Protein AF-A0A2R7Y0C0-F1 (afdb_monomer_lite)

Sequence (123 aa):
MIPMTNIGRQNSPITPWLRYLADYFKLIHIPVFFNALKSGFDRSKYRYLKTIAQGAATPLWAATSPDLEGKGGLYCEDLNIARLMTSEEANNFSGGLRPHAVDHNDADRLWQISKNITGLDFE

Secondary structure (DSSP, 8-state):
--TT--TT----SS-HHHHHHHHHTTTTHHHHHHHHHHHTT-GGGSPPPPPHHHHHHHHHHHHH-GGGTT--S--EETTEEPPBPPTTGGGSSS-SB-GGGG-HHHHHHHHHHHHHHH-----

Foldseek 3Di:
DAPPPCVPPPPDPDDPVVVVVCLVVVVLCVVVVVQCVVVVNDQFADDDYDRPCQVVQFVVLCVDPPVCVPPPDFDTDRSGGFAEDDPVSVVTNPDGDYPVNPDPVVVVVVVVVVCVVVVDDDD

Organism: Lactococcus lactis subsp. lactis (NCBI:txid1360)

pLDDT: mean 83.2, std 14.94, range [40.69, 97.19]

Radius of gyration: 17.81 Å; chains: 1; bounding box: 37×34×46 Å

Structure (mmCIF, N/CA/C/O backbone):
data_AF-A0A2R7Y0C0-F1
#
_entry.id   AF-A0A2R7Y0C0-F1
#
loop_
_atom_site.group_PDB
_atom_site.id
_atom_site.type_symbol
_atom_site.label_atom_id
_atom_site.label_alt_id
_atom_site.label_comp_id
_atom_site.label_asym_id
_atom_site.label_entity_id
_atom_site.label_seq_id
_atom_site.pdbx_PDB_ins_code
_atom_site.Car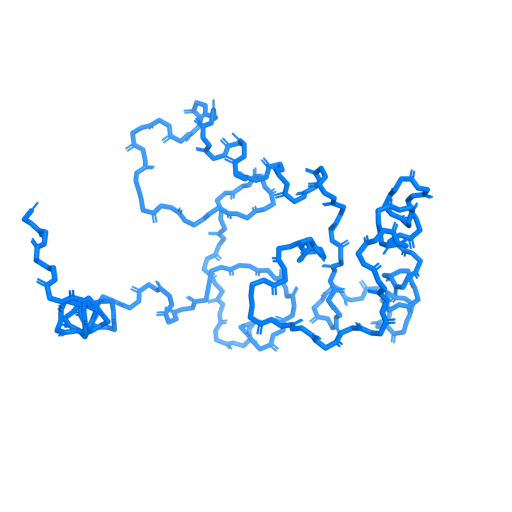tn_x
_atom_site.Cartn_y
_atom_site.Cartn_z
_atom_site.occupancy
_atom_site.B_iso_or_equiv
_atom_site.auth_seq_id
_atom_site.auth_comp_id
_atom_site.auth_asym_id
_atom_site.auth_atom_id
_atom_site.pdbx_PDB_model_num
ATOM 1 N N . MET A 1 1 ? 2.879 4.783 -7.441 1.00 55.41 1 MET A N 1
ATOM 2 C CA . MET A 1 1 ? 2.704 6.106 -6.789 1.00 55.41 1 MET A CA 1
ATOM 3 C C . MET A 1 1 ? 1.994 7.034 -7.757 1.00 55.41 1 MET A C 1
ATOM 5 O O . MET A 1 1 ? 2.449 7.123 -8.890 1.00 55.41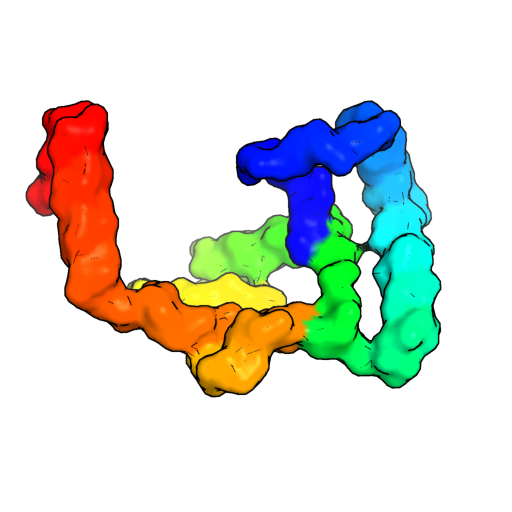 1 MET A O 1
ATOM 9 N N . ILE A 1 2 ? 0.911 7.689 -7.336 1.00 52.81 2 ILE A N 1
ATOM 10 C CA . ILE A 1 2 ? 0.277 8.758 -8.121 1.00 52.81 2 ILE A CA 1
ATOM 11 C C . ILE A 1 2 ? 1.072 10.032 -7.842 1.00 52.81 2 ILE A C 1
ATOM 13 O O . ILE A 1 2 ? 1.197 10.405 -6.675 1.00 52.81 2 ILE A O 1
ATOM 17 N N . PRO A 1 3 ? 1.623 10.718 -8.845 1.00 49.69 3 PRO A N 1
ATOM 18 C CA . PRO A 1 3 ? 2.404 11.929 -8.614 1.00 49.69 3 PRO A CA 1
ATOM 19 C C . PRO A 1 3 ? 1.591 13.135 -8.111 1.00 49.69 3 PRO A C 1
ATOM 21 O O . PRO A 1 3 ? 2.165 14.213 -7.968 1.00 49.69 3 PRO A O 1
ATOM 24 N N . MET A 1 4 ? 0.292 12.971 -7.832 1.00 43.03 4 MET A N 1
ATOM 25 C CA . MET A 1 4 ? -0.638 14.062 -7.530 1.00 43.03 4 MET A CA 1
ATOM 26 C C . MET A 1 4 ? -0.890 14.349 -6.054 1.00 43.03 4 MET A C 1
ATOM 28 O O . MET A 1 4 ? -1.235 15.485 -5.755 1.00 43.03 4 MET A O 1
ATOM 32 N N . THR A 1 5 ? -0.737 13.403 -5.120 1.00 44.53 5 THR A N 1
ATOM 33 C CA . THR A 1 5 ? -1.148 13.723 -3.740 1.00 44.53 5 THR A CA 1
ATOM 34 C C . THR A 1 5 ? -0.156 14.634 -3.038 1.00 44.53 5 THR A C 1
ATOM 36 O O . THR A 1 5 ? -0.596 15.508 -2.313 1.00 44.53 5 THR A O 1
ATOM 39 N N . ASN A 1 6 ? 1.157 14.490 -3.263 1.00 42.12 6 ASN A N 1
ATOM 40 C CA . ASN A 1 6 ? 2.226 15.349 -2.714 1.00 42.12 6 ASN A CA 1
ATOM 41 C C . ASN A 1 6 ? 2.137 15.684 -1.201 1.00 42.12 6 ASN A C 1
ATOM 43 O O . ASN A 1 6 ? 2.929 16.491 -0.713 1.00 42.12 6 ASN A O 1
ATOM 47 N N . ILE A 1 7 ? 1.232 15.046 -0.449 1.00 40.69 7 ILE A N 1
ATOM 48 C CA . ILE A 1 7 ? 1.102 15.136 1.000 1.00 40.69 7 ILE A CA 1
ATOM 49 C C . ILE A 1 7 ? 2.382 14.510 1.563 1.00 40.69 7 ILE A C 1
ATOM 51 O O . ILE A 1 7 ? 2.586 13.299 1.498 1.00 40.69 7 ILE A O 1
ATOM 55 N N . GLY A 1 8 ? 3.303 15.373 2.004 1.00 42.47 8 GLY A N 1
ATOM 56 C CA . GLY A 1 8 ? 4.540 15.003 2.698 1.00 42.47 8 GLY A CA 1
ATOM 57 C C . GLY A 1 8 ? 5.817 14.816 1.861 1.00 42.47 8 GLY A C 1
ATOM 58 O O . GLY A 1 8 ? 6.844 14.480 2.442 1.00 42.47 8 GLY A O 1
ATOM 59 N N . ARG A 1 9 ? 5.835 15.029 0.533 1.00 50.47 9 ARG A N 1
ATOM 60 C CA . ARG A 1 9 ? 7.081 14.922 -0.277 1.00 50.47 9 ARG A CA 1
ATOM 61 C C . ARG A 1 9 ? 7.205 16.013 -1.356 1.00 50.47 9 ARG A C 1
ATOM 63 O O . ARG A 1 9 ? 7.235 15.723 -2.547 1.00 50.47 9 ARG A O 1
ATOM 70 N N . GLN A 1 10 ? 7.334 17.271 -0.929 1.00 43.47 10 GLN A N 1
ATOM 71 C CA . GLN A 1 10 ? 7.402 18.483 -1.771 1.00 43.47 10 GLN A CA 1
ATOM 72 C C . GLN A 1 10 ? 8.723 18.749 -2.541 1.00 43.47 10 GLN A C 1
ATOM 74 O O . GLN A 1 10 ? 8.960 19.871 -2.967 1.00 43.47 10 GLN A O 1
ATOM 79 N N . ASN A 1 11 ? 9.580 17.766 -2.822 1.00 47.22 11 ASN A N 1
ATOM 80 C CA . ASN A 1 11 ? 10.865 18.048 -3.494 1.00 47.22 11 ASN A CA 1
ATOM 81 C C . ASN A 1 11 ? 10.841 17.733 -4.998 1.00 47.22 11 ASN A C 1
ATOM 83 O O . ASN A 1 11 ? 11.623 16.911 -5.473 1.00 47.22 11 ASN A O 1
ATOM 87 N N . SER A 1 12 ? 9.942 18.358 -5.769 1.00 53.47 12 SER A N 1
ATOM 88 C CA . SER A 1 12 ? 10.010 18.300 -7.237 1.00 53.47 12 SER A CA 1
ATOM 89 C C . SER A 1 12 ? 10.082 19.697 -7.851 1.00 53.47 12 SER A C 1
ATOM 91 O O . SER A 1 12 ? 9.204 20.507 -7.572 1.00 53.47 12 SER A O 1
ATOM 93 N N . PRO A 1 13 ? 11.058 19.966 -8.740 1.00 55.19 13 PRO A N 1
ATOM 94 C CA . PRO A 1 13 ? 11.220 21.269 -9.393 1.00 55.19 13 PRO A CA 1
ATOM 95 C C . PRO A 1 13 ? 10.147 21.565 -10.458 1.00 55.19 13 PRO A C 1
ATOM 97 O O . PRO A 1 13 ? 10.220 22.581 -11.140 1.00 55.19 13 PRO A O 1
ATOM 100 N N . ILE A 1 14 ? 9.167 20.674 -10.643 1.00 58.00 14 ILE A N 1
ATOM 101 C CA . ILE A 1 14 ? 8.140 20.782 -11.681 1.00 58.00 14 ILE A CA 1
ATOM 102 C C . ILE A 1 14 ? 6.855 21.305 -11.039 1.00 58.00 14 ILE A C 1
ATOM 104 O O . ILE A 1 14 ? 6.296 20.659 -10.150 1.00 58.00 14 ILE A O 1
ATOM 108 N N . THR A 1 15 ? 6.377 22.456 -11.512 1.00 61.19 15 THR A N 1
ATOM 109 C CA . THR A 1 15 ? 5.128 23.076 -11.058 1.00 61.19 15 THR A CA 1
ATOM 110 C C . THR A 1 15 ? 3.915 22.157 -11.301 1.00 61.19 15 THR A C 1
ATOM 112 O O . THR A 1 15 ? 3.900 21.386 -12.268 1.00 61.19 15 THR A O 1
ATOM 115 N N . PRO A 1 16 ? 2.865 22.222 -10.455 1.00 65.62 16 PRO A N 1
ATOM 116 C CA . PRO A 1 16 ? 1.708 21.318 -10.529 1.00 65.62 16 PRO A CA 1
ATOM 117 C C . PRO A 1 16 ? 1.025 21.236 -11.907 1.00 65.62 16 PRO A C 1
ATOM 119 O O . PRO A 1 16 ? 0.604 20.158 -12.322 1.00 65.62 16 PRO A O 1
ATOM 122 N N . TRP A 1 17 ? 0.964 22.342 -12.656 1.00 69.00 17 TRP A N 1
ATOM 123 C CA . TRP A 1 17 ? 0.298 22.390 -13.964 1.00 69.00 17 TRP A CA 1
ATOM 124 C C . TRP A 1 17 ? 1.089 21.690 -15.084 1.00 69.00 17 TRP A C 1
ATOM 126 O O . TRP A 1 17 ? 0.494 21.010 -15.918 1.00 69.00 17 TRP A O 1
ATOM 136 N N . LEU A 1 18 ? 2.427 21.768 -15.079 1.00 70.12 18 LEU A N 1
ATOM 137 C CA . LEU A 1 18 ? 3.275 21.035 -16.032 1.00 70.12 18 LEU A CA 1
ATOM 138 C C . LEU A 1 18 ? 3.118 19.519 -15.865 1.00 70.12 18 LEU A C 1
ATOM 140 O O . LEU A 1 18 ? 3.165 18.770 -16.838 1.00 70.12 18 LEU A O 1
ATOM 144 N N . ARG A 1 19 ? 2.883 19.059 -14.632 1.00 65.12 19 ARG A N 1
ATOM 145 C CA . ARG A 1 19 ? 2.581 17.652 -14.333 1.00 65.12 19 ARG A CA 1
ATOM 146 C C . ARG A 1 19 ? 1.205 17.225 -14.834 1.00 65.12 19 ARG A C 1
ATOM 148 O O . ARG A 1 19 ? 1.088 16.104 -15.317 1.00 65.12 19 ARG A O 1
ATOM 155 N N . TYR A 1 20 ? 0.204 18.104 -14.776 1.00 69.38 20 TYR A N 1
ATOM 156 C CA . TYR A 1 20 ? -1.111 17.838 -15.365 1.00 69.38 20 TYR A CA 1
ATOM 157 C C . TYR A 1 20 ? -1.020 17.683 -16.886 1.00 69.38 20 TYR A C 1
ATOM 159 O O . TYR A 1 20 ? -1.545 16.724 -17.441 1.00 69.38 20 TYR A O 1
ATOM 167 N N . LEU A 1 21 ? -0.269 18.565 -17.555 1.00 74.25 21 LEU A N 1
ATOM 168 C CA . LEU A 1 21 ? 0.012 18.432 -18.987 1.00 74.25 21 LEU A CA 1
ATOM 169 C C . LEU A 1 21 ? 0.769 17.137 -19.302 1.00 74.25 21 LEU A C 1
ATOM 171 O O . LEU A 1 21 ? 0.422 16.436 -20.248 1.00 74.25 21 LEU A O 1
ATOM 175 N N . ALA A 1 22 ? 1.772 16.783 -18.497 1.00 74.81 22 ALA A N 1
ATOM 176 C CA . ALA A 1 22 ? 2.503 15.534 -18.677 1.00 74.81 22 ALA A CA 1
ATOM 177 C C . ALA A 1 22 ? 1.609 14.290 -18.509 1.00 74.81 22 ALA A C 1
ATOM 179 O O . ALA A 1 22 ? 1.802 13.322 -19.239 1.00 74.81 22 ALA A O 1
ATOM 180 N N . ASP A 1 23 ? 0.633 14.296 -17.595 1.00 71.31 23 ASP A N 1
ATOM 181 C CA . ASP A 1 23 ? -0.350 13.207 -17.472 1.00 71.31 23 ASP A CA 1
ATOM 182 C C . ASP A 1 23 ? -1.339 13.204 -18.649 1.00 71.31 23 ASP A C 1
ATOM 184 O O . ASP A 1 23 ? -1.562 12.156 -19.255 1.00 71.31 23 ASP A O 1
ATOM 188 N N . TYR A 1 24 ? -1.839 14.379 -19.051 1.00 75.38 24 TYR A N 1
ATOM 189 C CA . TYR A 1 24 ? -2.741 14.551 -20.197 1.00 75.38 24 TYR A CA 1
ATOM 190 C C . TYR A 1 24 ? -2.138 13.998 -21.497 1.00 75.38 24 TYR A C 1
ATOM 192 O O . TYR A 1 24 ? -2.786 13.249 -22.226 1.00 75.38 24 TYR A O 1
ATOM 200 N N . PHE A 1 25 ? -0.860 14.290 -21.751 1.00 81.81 25 PHE A N 1
ATOM 201 C CA . PHE A 1 25 ? -0.114 13.757 -22.893 1.00 81.81 25 PHE A CA 1
ATOM 202 C C . PHE A 1 25 ? 0.510 12.371 -22.638 1.00 81.81 25 PHE A C 1
ATOM 204 O O . PHE A 1 25 ? 1.273 11.883 -23.469 1.00 81.81 25 PHE A O 1
ATOM 211 N N . LYS A 1 26 ? 0.215 11.719 -21.502 1.00 73.38 26 LYS A N 1
ATOM 212 C CA . LYS A 1 26 ? 0.760 10.406 -21.092 1.00 73.38 26 LYS A CA 1
ATOM 213 C C . LYS A 1 26 ? 2.296 10.338 -21.015 1.00 73.38 26 LYS A C 1
ATOM 215 O O . LYS A 1 26 ? 2.882 9.255 -20.985 1.00 73.38 26 LYS A O 1
ATOM 220 N N . LEU A 1 27 ? 2.964 11.484 -20.907 1.00 80.31 27 LEU A N 1
ATOM 221 C CA . LEU A 1 27 ? 4.421 11.616 -20.791 1.00 80.31 27 LEU A CA 1
ATOM 222 C C . LEU A 1 27 ? 4.955 11.101 -19.445 1.00 80.31 27 LEU A C 1
ATOM 224 O O . LEU A 1 27 ? 6.151 10.852 -19.306 1.00 80.31 27 LEU A O 1
ATOM 228 N N . ILE A 1 28 ? 4.078 10.875 -18.463 1.00 73.94 28 ILE A N 1
ATOM 229 C CA . ILE A 1 28 ? 4.405 10.283 -17.156 1.00 73.94 28 ILE A CA 1
ATOM 230 C C . ILE A 1 28 ? 5.105 8.917 -17.252 1.00 73.94 28 ILE A C 1
ATOM 232 O O . ILE A 1 28 ? 5.853 8.534 -16.351 1.00 73.94 28 ILE A O 1
ATOM 236 N N . HIS A 1 29 ? 4.893 8.190 -18.353 1.00 80.38 29 HIS A N 1
ATOM 237 C CA . HIS A 1 29 ? 5.522 6.898 -18.600 1.00 80.38 29 HIS A CA 1
ATOM 238 C C . HIS A 1 29 ? 6.924 7.008 -19.209 1.00 80.38 29 HIS A C 1
ATOM 240 O O . HIS A 1 29 ? 7.659 6.026 -19.174 1.00 80.38 29 HIS A O 1
ATOM 246 N N . ILE A 1 30 ? 7.349 8.176 -19.701 1.00 85.06 30 ILE A N 1
ATOM 247 C CA . ILE A 1 30 ? 8.686 8.342 -20.292 1.00 85.06 30 ILE A CA 1
ATOM 248 C C . ILE A 1 30 ? 9.791 8.067 -19.254 1.00 85.06 30 ILE A C 1
ATOM 250 O O . ILE A 1 30 ? 10.645 7.216 -19.511 1.00 85.06 30 ILE A O 1
ATOM 254 N N . PRO A 1 31 ? 9.776 8.666 -18.044 1.00 81.81 31 PRO A N 1
ATOM 255 C CA . PRO A 1 31 ? 10.759 8.327 -17.013 1.00 81.81 31 PRO A CA 1
ATOM 256 C C . PRO A 1 31 ? 10.675 6.860 -16.577 1.00 81.81 31 PRO A C 1
ATOM 258 O O . PRO A 1 31 ? 11.689 6.230 -16.286 1.00 81.81 31 PRO A O 1
ATOM 261 N N . VAL A 1 32 ? 9.462 6.304 -16.546 1.00 83.12 32 VAL A N 1
ATOM 262 C CA . VAL A 1 32 ? 9.217 4.901 -16.196 1.00 83.12 32 VAL A CA 1
ATOM 263 C C . VAL A 1 32 ? 9.855 3.963 -17.218 1.00 83.12 32 VAL A C 1
ATOM 265 O O . VAL A 1 32 ? 10.476 2.985 -16.818 1.00 83.12 32 VAL A O 1
ATOM 268 N N . PHE A 1 33 ? 9.745 4.270 -18.510 1.00 87.12 33 PHE A N 1
ATOM 269 C CA . PHE A 1 33 ? 10.357 3.510 -19.596 1.00 87.12 33 PHE A CA 1
ATOM 270 C C . PHE A 1 33 ? 11.884 3.502 -19.484 1.00 87.12 33 PHE A C 1
ATOM 272 O O . PHE A 1 33 ? 12.497 2.437 -19.498 1.00 87.12 33 PHE A O 1
ATOM 279 N N . PHE A 1 34 ? 12.508 4.664 -19.275 1.00 89.56 34 PHE A N 1
ATOM 280 C CA . PHE A 1 34 ? 13.961 4.730 -19.093 1.00 89.56 34 PHE A CA 1
ATOM 281 C C . PHE A 1 34 ? 14.436 4.021 -17.817 1.00 89.56 34 PHE A C 1
ATOM 283 O O . PHE A 1 34 ? 15.485 3.379 -17.827 1.00 89.56 34 PHE A O 1
ATOM 290 N N . ASN A 1 35 ? 13.669 4.086 -16.726 1.00 86.62 35 ASN A N 1
ATOM 291 C CA . ASN A 1 35 ? 13.976 3.336 -15.505 1.00 86.62 35 ASN A CA 1
ATOM 292 C C . ASN A 1 35 ? 13.790 1.821 -15.691 1.00 86.62 35 ASN A C 1
ATOM 294 O O . ASN A 1 35 ? 14.579 1.039 -15.162 1.00 86.62 35 ASN A O 1
ATOM 298 N N . ALA A 1 36 ? 12.791 1.403 -16.472 1.00 87.81 36 ALA A N 1
ATOM 299 C CA . ALA A 1 36 ? 12.604 0.008 -16.851 1.00 87.81 36 ALA A CA 1
ATOM 300 C C . ALA A 1 36 ? 13.801 -0.490 -17.672 1.00 87.81 36 ALA A C 1
ATOM 302 O O . ALA A 1 36 ? 14.382 -1.513 -17.338 1.00 87.81 36 ALA A O 1
ATOM 303 N N . LEU A 1 37 ? 14.262 0.281 -18.661 1.00 92.25 37 LEU A N 1
ATOM 304 C CA . LEU A 1 37 ? 15.469 -0.056 -19.421 1.00 92.25 37 LEU A CA 1
ATOM 305 C C . LEU A 1 37 ? 16.699 -0.206 -18.515 1.00 92.25 37 LEU A C 1
ATOM 307 O O . LEU A 1 37 ? 17.381 -1.225 -18.571 1.00 92.25 37 LEU A O 1
ATOM 311 N N . LYS A 1 38 ? 16.958 0.769 -17.633 1.00 91.62 38 LYS A N 1
ATOM 312 C CA . LYS A 1 38 ? 18.112 0.739 -16.712 1.00 91.62 38 LYS A CA 1
ATOM 313 C C . LYS A 1 38 ? 18.079 -0.421 -15.715 1.00 91.62 38 LYS A C 1
ATOM 315 O O . LYS A 1 38 ? 19.132 -0.849 -15.259 1.00 91.62 38 LYS A O 1
ATOM 320 N N . SER A 1 39 ? 16.894 -0.909 -15.360 1.00 88.88 39 SER A N 1
ATOM 321 C CA . SER A 1 39 ? 16.722 -2.035 -14.434 1.00 88.88 39 SER A CA 1
ATOM 322 C C . SER A 1 39 ? 16.699 -3.402 -15.122 1.00 88.88 39 SER A C 1
ATOM 324 O O . SER A 1 39 ? 16.597 -4.413 -14.429 1.00 88.88 39 SER A O 1
ATOM 326 N N . GLY A 1 40 ? 16.778 -3.458 -16.458 1.00 92.00 40 GLY A N 1
ATOM 327 C CA . GLY A 1 40 ? 16.579 -4.702 -17.208 1.00 92.00 40 GLY A CA 1
ATOM 328 C C . GLY A 1 40 ? 15.130 -5.196 -17.150 1.00 92.00 40 GLY A C 1
ATOM 329 O O . GLY A 1 40 ? 14.892 -6.396 -17.103 1.00 92.00 40 GLY A O 1
ATOM 330 N N . PHE A 1 41 ? 14.172 -4.267 -17.104 1.00 87.31 41 PHE A N 1
ATOM 331 C CA . PHE A 1 41 ? 12.731 -4.497 -16.944 1.00 87.31 41 PHE A CA 1
ATOM 332 C C . PHE A 1 41 ? 12.327 -5.196 -15.635 1.00 87.31 41 PHE A C 1
ATOM 334 O O . PHE A 1 41 ? 11.193 -5.652 -15.490 1.00 87.31 41 PHE A O 1
ATOM 341 N N . ASP A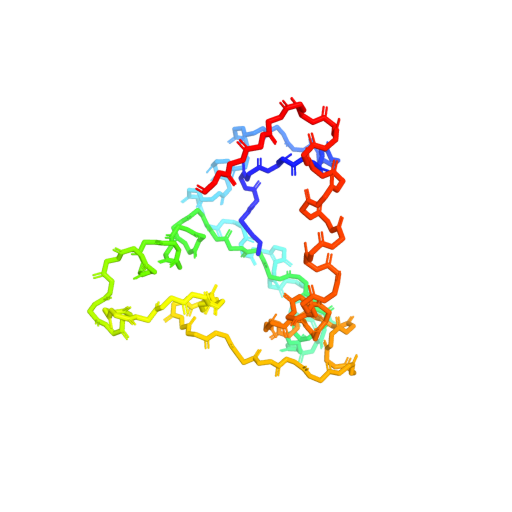 1 42 ? 13.212 -5.204 -14.640 1.00 88.94 42 ASP A N 1
ATOM 342 C CA . ASP A 1 42 ? 12.925 -5.713 -13.304 1.00 88.94 42 ASP A CA 1
ATOM 343 C C . ASP A 1 42 ? 12.130 -4.687 -12.479 1.00 88.94 42 ASP A C 1
ATOM 345 O O . ASP A 1 42 ? 12.661 -3.684 -11.992 1.00 88.94 42 ASP A O 1
ATOM 349 N N . ARG A 1 43 ? 10.836 -4.963 -12.287 1.00 83.94 43 ARG A N 1
ATOM 350 C CA . ARG A 1 43 ? 9.890 -4.114 -11.540 1.00 83.94 43 ARG A CA 1
ATOM 351 C C . ARG A 1 43 ? 10.277 -3.881 -10.085 1.00 83.94 43 ARG A C 1
ATOM 353 O O . ARG A 1 43 ? 9.882 -2.864 -9.522 1.00 83.94 43 ARG A O 1
ATOM 360 N N . SER A 1 44 ? 11.055 -4.778 -9.486 1.00 84.88 44 SER A N 1
ATOM 361 C CA . SER A 1 44 ? 11.474 -4.653 -8.090 1.00 84.88 44 SER A CA 1
ATOM 36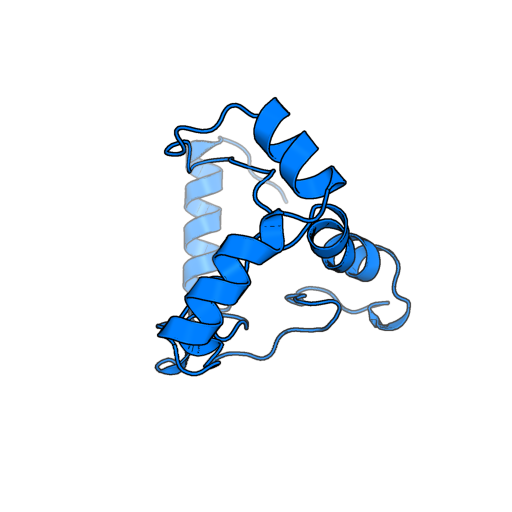2 C C . SER A 1 44 ? 12.508 -3.537 -7.885 1.00 84.88 44 SER A C 1
ATOM 364 O O . SER A 1 44 ? 12.651 -3.023 -6.776 1.00 84.88 44 SER A O 1
ATOM 366 N N . LYS A 1 45 ? 13.187 -3.103 -8.956 1.00 86.81 45 LYS A N 1
ATOM 367 C CA . LYS A 1 45 ? 14.342 -2.193 -8.893 1.00 86.81 45 LYS A CA 1
ATOM 368 C C . LYS A 1 45 ? 14.024 -0.727 -9.156 1.00 86.81 45 LYS A C 1
ATOM 370 O O . LYS A 1 45 ? 14.904 0.120 -9.012 1.00 86.81 45 LYS A O 1
ATOM 375 N N . TYR A 1 46 ? 12.796 -0.388 -9.540 1.00 84.56 46 TYR A N 1
ATOM 376 C CA . TYR A 1 46 ? 12.441 0.999 -9.822 1.00 84.56 46 TYR A CA 1
ATOM 377 C C . TYR A 1 46 ? 11.014 1.347 -9.419 1.00 84.56 46 TYR A C 1
ATOM 379 O O . TYR A 1 46 ? 10.099 0.529 -9.420 1.00 84.56 46 TYR A O 1
ATOM 387 N N . ARG A 1 47 ? 10.803 2.628 -9.117 1.00 80.56 47 ARG A N 1
ATOM 388 C CA . ARG A 1 47 ? 9.483 3.144 -8.769 1.00 80.56 47 ARG A CA 1
ATOM 389 C C . ARG A 1 47 ? 8.625 3.325 -10.019 1.00 80.56 47 ARG A C 1
ATOM 391 O O . ARG A 1 47 ? 8.960 4.116 -10.900 1.00 80.56 47 ARG A O 1
ATOM 398 N N . TYR A 1 48 ? 7.464 2.675 -10.036 1.00 82.38 48 TYR A N 1
ATOM 399 C CA . TYR A 1 48 ? 6.443 2.914 -11.051 1.00 82.38 48 TYR A CA 1
ATOM 400 C C . TYR A 1 48 ? 5.583 4.143 -10.724 1.00 82.38 48 TYR A C 1
ATOM 402 O O . TYR A 1 48 ? 4.960 4.244 -9.653 1.00 82.38 48 TYR A O 1
ATOM 410 N N . LEU A 1 49 ? 5.537 5.078 -11.671 1.00 82.31 49 LEU A N 1
ATOM 411 C CA . LEU A 1 49 ? 4.649 6.234 -11.632 1.00 82.31 49 LEU A CA 1
ATOM 412 C C . LEU A 1 49 ? 3.323 5.857 -12.294 1.00 82.31 49 LEU A C 1
ATOM 414 O O . LEU A 1 49 ? 3.304 5.400 -13.435 1.00 82.31 49 LEU A O 1
ATOM 418 N N . LYS A 1 50 ? 2.236 6.022 -11.540 1.00 82.12 50 LYS A N 1
ATOM 419 C CA . LYS A 1 50 ? 0.862 5.783 -11.989 1.00 82.12 50 LYS A CA 1
ATOM 420 C C . LYS A 1 50 ? 0.287 7.090 -12.529 1.00 82.12 50 LYS A C 1
ATOM 422 O O . LYS A 1 50 ? 0.563 8.140 -11.950 1.00 82.12 50 LYS A O 1
ATOM 427 N N . THR A 1 51 ? -0.528 7.019 -13.576 1.00 83.75 51 THR A N 1
ATOM 428 C CA . THR A 1 51 ? -1.388 8.146 -13.982 1.00 83.75 51 THR A CA 1
ATOM 429 C C . THR A 1 51 ? -2.406 8.469 -12.883 1.00 83.75 51 THR A C 1
ATOM 431 O O . THR A 1 51 ? -2.583 7.684 -11.941 1.00 83.75 51 THR A O 1
ATOM 434 N N . ILE A 1 52 ? -3.121 9.593 -13.005 1.00 83.38 52 ILE A N 1
ATOM 435 C CA . ILE A 1 52 ? -4.232 9.922 -12.092 1.00 83.38 52 ILE A CA 1
ATOM 436 C C . ILE A 1 52 ? -5.276 8.804 -12.094 1.00 83.38 52 ILE A C 1
ATOM 438 O O . ILE A 1 52 ? -5.633 8.290 -11.035 1.00 83.38 52 ILE A O 1
ATOM 442 N N . ALA A 1 53 ? -5.710 8.383 -13.284 1.00 86.75 53 ALA A N 1
ATOM 443 C CA . ALA A 1 53 ? -6.718 7.339 -13.441 1.00 86.75 53 ALA A CA 1
ATOM 444 C C . ALA A 1 53 ? -6.263 5.996 -12.841 1.00 86.75 53 ALA A C 1
ATOM 446 O O . ALA A 1 53 ? -7.000 5.390 -12.069 1.00 86.75 53 ALA A O 1
ATOM 447 N N . GLN A 1 54 ? -5.025 5.561 -13.115 1.00 87.94 54 GLN A N 1
ATOM 448 C CA . GLN A 1 54 ? -4.450 4.342 -12.517 1.00 87.94 54 GLN A CA 1
ATOM 449 C C . GLN A 1 54 ? -4.362 4.434 -10.994 1.00 87.94 54 GLN A C 1
ATOM 451 O O . GLN A 1 54 ? -4.460 3.439 -10.285 1.00 87.94 54 GLN A O 1
ATOM 456 N N . GLY A 1 55 ? -4.146 5.641 -10.492 1.00 88.19 55 GLY A N 1
ATOM 457 C CA . GLY A 1 55 ? -4.132 5.939 -9.083 1.00 88.19 55 GLY A CA 1
ATOM 458 C C . GLY A 1 55 ? -5.484 5.838 -8.388 1.00 88.19 55 GLY A C 1
ATOM 459 O O . GLY A 1 55 ? -5.577 5.263 -7.307 1.00 88.19 55 GLY A O 1
ATOM 460 N N . ALA A 1 56 ? -6.514 6.397 -9.017 1.00 90.69 56 ALA A N 1
ATOM 461 C CA . ALA A 1 56 ? -7.885 6.379 -8.519 1.00 90.69 56 ALA A CA 1
ATOM 462 C C . ALA A 1 56 ? -8.556 5.004 -8.668 1.00 90.69 56 ALA A C 1
ATOM 464 O O . ALA A 1 56 ? -9.516 4.716 -7.960 1.00 90.69 56 ALA A O 1
ATOM 465 N N . ALA A 1 57 ? -8.035 4.149 -9.553 1.00 94.38 57 ALA A N 1
ATOM 466 C CA . ALA A 1 57 ? -8.609 2.845 -9.856 1.00 94.38 57 ALA A CA 1
ATOM 467 C C . ALA A 1 57 ? -8.749 1.952 -8.610 1.00 94.38 57 ALA A C 1
ATOM 469 O O . ALA A 1 57 ? -9.833 1.439 -8.352 1.00 94.38 57 ALA A O 1
ATOM 470 N N . THR A 1 58 ? -7.687 1.791 -7.807 1.00 94.38 58 THR A N 1
ATOM 471 C CA . THR A 1 58 ? -7.727 0.907 -6.625 1.00 94.38 58 THR A CA 1
ATOM 472 C C . THR A 1 58 ? -8.693 1.392 -5.541 1.00 94.38 58 THR A C 1
ATOM 474 O O . THR A 1 58 ? -9.502 0.577 -5.112 1.00 94.38 58 THR A O 1
ATOM 477 N N . PRO A 1 59 ? -8.688 2.674 -5.118 1.00 94.31 59 PRO A N 1
ATOM 478 C CA . PRO A 1 59 ? -9.702 3.179 -4.193 1.00 94.31 59 PRO A CA 1
ATOM 479 C C . PRO A 1 59 ? -11.133 3.032 -4.718 1.00 94.31 59 PRO A C 1
ATOM 481 O O . PRO A 1 59 ? -12.019 2.662 -3.956 1.00 94.31 59 PRO A O 1
ATOM 484 N N . LEU A 1 60 ? -11.358 3.290 -6.014 1.00 95.81 60 LEU A N 1
ATOM 485 C CA . LEU A 1 60 ? -12.685 3.157 -6.612 1.00 95.81 60 LEU A CA 1
ATOM 486 C C . LEU A 1 60 ? -13.167 1.706 -6.563 1.00 95.81 60 LEU A C 1
ATOM 488 O O . LEU A 1 60 ? -14.273 1.455 -6.109 1.00 95.81 60 LEU A O 1
ATOM 492 N N . TRP A 1 61 ? -12.321 0.758 -6.965 1.00 96.06 61 TRP A N 1
ATOM 493 C CA . TRP A 1 61 ? -12.628 -0.668 -6.870 1.00 96.06 61 TRP A CA 1
ATOM 494 C C . TRP A 1 61 ? -12.841 -1.119 -5.426 1.00 96.06 61 TRP A C 1
ATOM 496 O O . TRP A 1 61 ? -13.807 -1.818 -5.151 1.00 96.06 61 TRP A O 1
ATOM 506 N N . ALA A 1 62 ? -12.000 -0.668 -4.492 1.00 95.69 62 ALA A N 1
ATOM 507 C CA . ALA A 1 62 ? -12.153 -0.999 -3.080 1.00 95.69 62 ALA A CA 1
ATOM 508 C C . ALA A 1 62 ? -13.501 -0.524 -2.505 1.00 95.69 62 ALA A C 1
ATOM 510 O O . ALA A 1 62 ? -14.072 -1.185 -1.645 1.00 95.69 62 ALA A O 1
ATOM 511 N N . ALA A 1 63 ? -14.011 0.610 -2.993 1.00 94.19 63 ALA A N 1
ATOM 512 C CA . ALA A 1 63 ? -15.271 1.192 -2.546 1.00 94.19 63 ALA A CA 1
ATOM 513 C C . ALA A 1 63 ? -16.519 0.586 -3.211 1.00 94.19 63 ALA A C 1
ATOM 515 O O . ALA A 1 63 ? -17.604 0.698 -2.646 1.00 94.19 63 ALA A O 1
ATOM 516 N N . THR A 1 64 ? -16.402 0.005 -4.410 1.00 95.88 64 THR A N 1
ATOM 517 C CA . THR A 1 64 ? -17.571 -0.401 -5.217 1.00 95.88 64 THR A CA 1
ATOM 518 C C . THR A 1 64 ? -17.604 -1.872 -5.613 1.00 95.88 64 THR A C 1
ATOM 520 O O . THR A 1 64 ? -18.618 -2.318 -6.147 1.00 95.88 64 THR A O 1
ATOM 523 N N . SER A 1 65 ? -16.527 -2.630 -5.399 1.00 95.81 65 SER A N 1
ATOM 524 C CA . SER A 1 65 ? -16.452 -4.024 -5.833 1.00 95.81 65 SER A CA 1
ATOM 525 C C . SER A 1 65 ? -17.299 -4.943 -4.945 1.00 95.81 65 SER A C 1
ATOM 527 O O . SER A 1 65 ? -17.036 -5.016 -3.740 1.00 95.81 65 SER A O 1
ATOM 529 N N . PRO A 1 66 ? -18.225 -5.733 -5.525 1.00 95.62 66 PRO A N 1
ATOM 530 C CA . PRO A 1 66 ? -18.948 -6.775 -4.795 1.00 95.62 66 PRO A CA 1
ATOM 531 C C . PRO A 1 66 ? -18.020 -7.829 -4.175 1.00 95.62 66 PRO A C 1
ATOM 533 O O . PRO A 1 66 ? -18.351 -8.440 -3.163 1.00 95.62 66 PRO A O 1
ATOM 536 N N . ASP A 1 67 ? -16.815 -8.014 -4.728 1.00 93.56 67 ASP A N 1
ATOM 537 C CA . ASP A 1 67 ? -15.835 -8.987 -4.224 1.00 93.56 67 ASP A CA 1
ATOM 538 C C . ASP A 1 67 ? -15.362 -8.688 -2.791 1.00 93.56 67 ASP A C 1
ATOM 540 O O . ASP A 1 67 ? -14.763 -9.555 -2.140 1.00 93.56 67 ASP A O 1
ATOM 544 N N . LEU A 1 68 ? -15.601 -7.467 -2.304 1.00 95.25 68 LEU A N 1
ATOM 545 C CA . LEU A 1 68 ? -15.204 -6.989 -0.981 1.00 95.25 68 LEU A CA 1
ATOM 546 C C . LEU A 1 68 ? -16.380 -6.879 -0.002 1.00 95.25 68 LEU A C 1
ATOM 548 O O . LEU A 1 68 ? -16.171 -6.519 1.157 1.00 95.25 68 LEU A O 1
ATOM 552 N N . GLU A 1 69 ? -17.600 -7.225 -0.421 1.00 95.06 69 GLU A N 1
ATOM 553 C CA . GLU A 1 69 ? -18.762 -7.219 0.467 1.00 95.06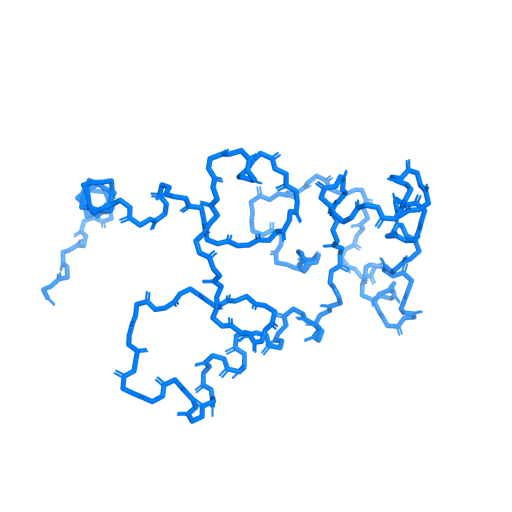 69 GLU A CA 1
ATOM 554 C C . GLU A 1 69 ? -18.529 -8.118 1.689 1.00 95.06 69 GLU A C 1
ATOM 556 O O . GLU A 1 69 ? -18.104 -9.271 1.587 1.00 95.06 69 GLU A O 1
ATOM 561 N N . GLY A 1 70 ? -18.767 -7.555 2.877 1.00 94.88 70 GLY A N 1
ATOM 562 C CA . GLY A 1 70 ? -18.558 -8.240 4.154 1.00 94.88 70 GLY A CA 1
ATOM 563 C C . GLY A 1 70 ? -17.091 -8.461 4.552 1.00 94.88 70 GLY A C 1
ATOM 564 O O . GLY A 1 70 ? -16.846 -9.099 5.574 1.00 94.88 70 GLY A O 1
ATOM 565 N N . LYS A 1 71 ? -16.109 -7.942 3.797 1.00 93.50 71 LYS A N 1
ATOM 566 C CA . LYS A 1 71 ? -14.675 -8.117 4.084 1.00 93.50 71 LYS A CA 1
ATOM 567 C C . LYS A 1 71 ? -14.034 -6.809 4.559 1.00 93.50 71 LYS A C 1
ATOM 569 O O . LYS A 1 71 ? -13.697 -5.939 3.762 1.00 93.50 71 LYS A O 1
ATOM 574 N N . GLY A 1 72 ? -13.835 -6.683 5.870 1.00 89.25 72 GLY A N 1
ATOM 575 C CA . GLY A 1 72 ? -13.093 -5.575 6.483 1.00 89.25 72 GLY A CA 1
ATOM 576 C C . GLY A 1 72 ? -11.589 -5.850 6.614 1.00 89.25 72 GLY A C 1
ATOM 577 O O . GLY A 1 72 ? -11.147 -6.991 6.516 1.00 89.25 72 GLY A O 1
ATOM 578 N N . GLY A 1 73 ? -10.797 -4.800 6.857 1.00 89.88 73 GLY A N 1
ATOM 579 C CA . GLY A 1 73 ? -9.371 -4.922 7.212 1.00 89.88 73 GLY A CA 1
ATOM 580 C C . GLY A 1 73 ? -8.428 -5.347 6.078 1.00 89.88 73 GLY A C 1
ATOM 581 O O . GLY A 1 73 ? -7.275 -5.682 6.334 1.00 89.88 73 GLY A O 1
ATOM 582 N N . LEU A 1 74 ? -8.892 -5.345 4.826 1.00 93.12 74 LEU A N 1
ATOM 583 C CA . LEU A 1 74 ? -8.085 -5.744 3.675 1.00 93.12 74 LEU A CA 1
ATOM 584 C C . LEU A 1 74 ? -7.218 -4.595 3.155 1.00 93.12 74 LEU A C 1
ATOM 586 O O . LEU A 1 74 ? -7.687 -3.475 2.956 1.00 93.12 74 LEU A O 1
ATOM 590 N N . TYR A 1 75 ? -5.960 -4.900 2.841 1.00 93.75 75 TYR A N 1
ATOM 591 C CA . TYR A 1 75 ? -5.099 -3.989 2.096 1.00 93.75 75 TYR A CA 1
ATOM 592 C C . TYR A 1 75 ? -5.279 -4.218 0.594 1.00 93.75 75 TYR A C 1
ATOM 594 O O . TYR A 1 75 ? -5.017 -5.312 0.093 1.00 93.75 75 TYR A O 1
ATOM 602 N N . CYS A 1 76 ? -5.700 -3.183 -0.131 1.00 94.31 76 CYS A N 1
ATOM 603 C CA . CYS A 1 76 ? -5.928 -3.257 -1.572 1.00 94.31 76 CYS A CA 1
ATOM 604 C C . CYS A 1 76 ? -4.810 -2.549 -2.348 1.00 94.31 76 CYS A C 1
ATOM 606 O O . CYS A 1 76 ? -4.467 -1.402 -2.061 1.00 94.31 76 CYS A O 1
ATOM 608 N N . GLU A 1 77 ? -4.281 -3.205 -3.378 1.00 91.44 77 GLU A N 1
ATOM 609 C CA . GLU A 1 77 ? -3.310 -2.645 -4.317 1.00 91.44 77 GLU A CA 1
ATOM 610 C C . GLU A 1 77 ? -3.598 -3.151 -5.733 1.00 91.44 77 GLU A C 1
ATOM 612 O O . GLU A 1 77 ? -3.921 -4.316 -5.928 1.00 91.44 77 GLU A O 1
ATOM 617 N N . ASP A 1 78 ? -3.474 -2.269 -6.730 1.00 90.19 78 ASP A N 1
ATOM 618 C CA . ASP A 1 78 ? -3.571 -2.616 -8.155 1.00 90.19 78 ASP A CA 1
ATOM 619 C C . ASP A 1 78 ? -4.855 -3.378 -8.522 1.00 90.19 78 ASP A C 1
ATOM 621 O O . ASP A 1 78 ? -4.825 -4.344 -9.278 1.00 90.19 78 ASP A O 1
ATOM 625 N N . LEU A 1 79 ? -5.995 -2.883 -8.013 1.00 93.12 79 LEU A N 1
ATOM 626 C CA . LEU A 1 79 ? -7.332 -3.468 -8.225 1.00 93.12 79 LEU A CA 1
ATOM 627 C C . LEU A 1 79 ? -7.463 -4.893 -7.665 1.00 93.12 79 LEU A C 1
ATOM 629 O O . LEU A 1 79 ? -8.232 -5.697 -8.184 1.00 93.12 79 LEU A O 1
ATOM 633 N N . ASN A 1 80 ? -6.690 -5.217 -6.629 1.00 94.12 80 ASN A N 1
ATOM 634 C CA . ASN A 1 80 ? -6.711 -6.527 -5.999 1.00 94.12 80 ASN A CA 1
ATOM 635 C C . ASN A 1 80 ? -6.438 -6.430 -4.490 1.00 94.12 80 ASN A C 1
ATOM 637 O O . ASN A 1 80 ? -5.978 -5.402 -3.987 1.00 94.12 80 ASN A O 1
ATOM 641 N N . ILE A 1 81 ? -6.690 -7.519 -3.766 1.00 94.44 81 ILE A N 1
ATOM 642 C CA . ILE A 1 81 ? -6.231 -7.696 -2.386 1.00 94.44 81 ILE A CA 1
ATOM 643 C C . ILE A 1 81 ? -4.732 -8.003 -2.438 1.00 94.44 81 ILE A C 1
ATOM 645 O O . ILE A 1 81 ? -4.300 -8.957 -3.090 1.00 94.44 81 ILE A O 1
ATOM 649 N N . ALA A 1 82 ? -3.922 -7.184 -1.774 1.00 93.56 82 ALA A N 1
ATOM 650 C CA . ALA A 1 82 ? -2.476 -7.340 -1.805 1.00 93.56 82 ALA A CA 1
ATOM 651 C C . ALA A 1 82 ? -2.028 -8.546 -0.974 1.00 93.56 82 ALA A C 1
ATOM 653 O O . ALA A 1 82 ? -2.537 -8.800 0.119 1.00 93.56 82 ALA A O 1
ATOM 654 N N . ARG A 1 83 ? -1.005 -9.253 -1.458 1.00 93.31 83 ARG A N 1
ATOM 655 C CA . ARG A 1 83 ? -0.345 -10.301 -0.674 1.00 93.31 83 ARG A CA 1
ATOM 656 C C . ARG A 1 83 ? 0.545 -9.697 0.410 1.00 93.31 83 ARG A C 1
ATOM 658 O O . ARG A 1 83 ? 1.152 -8.643 0.204 1.00 93.31 83 ARG A O 1
ATOM 665 N N . LEU A 1 84 ? 0.688 -10.417 1.518 1.00 93.38 84 LEU A N 1
ATOM 666 C CA . LEU A 1 84 ? 1.736 -10.145 2.496 1.00 93.38 84 LEU A CA 1
ATOM 667 C C . LEU A 1 84 ? 3.103 -10.417 1.855 1.00 93.38 84 LEU A C 1
ATOM 669 O O . LEU A 1 84 ? 3.324 -11.468 1.247 1.00 93.38 84 LEU A O 1
ATOM 673 N N . MET A 1 85 ? 3.998 -9.444 1.956 1.00 92.50 85 MET A N 1
ATOM 674 C CA . MET A 1 85 ? 5.365 -9.541 1.456 1.00 92.50 85 MET A CA 1
ATOM 675 C C . MET A 1 85 ? 6.233 -10.328 2.431 1.00 92.50 85 MET A C 1
ATOM 677 O O . MET A 1 85 ? 6.009 -10.296 3.641 1.00 92.50 85 MET A O 1
ATOM 681 N N . THR A 1 86 ? 7.287 -10.962 1.925 1.00 89.88 86 THR A N 1
ATOM 682 C CA . THR A 1 86 ? 8.379 -11.414 2.793 1.00 89.88 86 THR A CA 1
ATOM 683 C C . THR A 1 86 ? 9.227 -10.223 3.254 1.00 89.88 86 THR A C 1
ATOM 685 O O . THR A 1 86 ? 9.214 -9.143 2.652 1.00 89.88 86 THR A O 1
ATOM 688 N N . SER A 1 87 ? 10.008 -10.411 4.319 1.00 84.81 87 SER A N 1
ATOM 689 C CA . SER A 1 87 ? 10.944 -9.387 4.805 1.00 84.81 87 SER A CA 1
ATOM 690 C C . SER A 1 87 ? 11.988 -8.986 3.756 1.00 84.81 87 SER A C 1
ATOM 692 O O . SER A 1 87 ? 12.422 -7.837 3.733 1.00 84.81 87 SER A O 1
ATOM 694 N N . GLU A 1 88 ? 12.372 -9.908 2.871 1.00 84.25 88 GLU A N 1
ATOM 695 C CA . GLU A 1 88 ? 13.299 -9.635 1.769 1.00 84.25 88 GLU A CA 1
ATOM 696 C C . GLU A 1 88 ? 12.648 -8.746 0.703 1.00 84.25 88 GLU A C 1
ATOM 698 O O . GLU A 1 88 ? 13.207 -7.723 0.303 1.00 84.25 88 GLU A O 1
ATOM 703 N N . GLU A 1 89 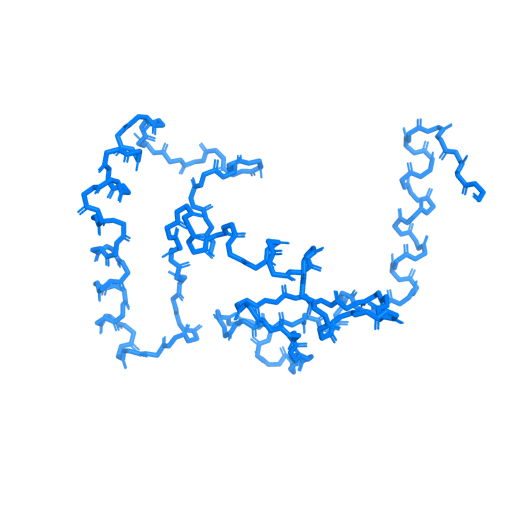? 11.418 -9.076 0.301 1.00 84.31 89 GLU A N 1
ATOM 704 C CA . GLU A 1 89 ? 10.676 -8.323 -0.711 1.00 84.31 89 GLU A CA 1
ATOM 705 C C . GLU A 1 89 ? 10.344 -6.903 -0.249 1.00 84.31 89 GLU A C 1
ATOM 707 O O . GLU A 1 89 ? 10.283 -5.985 -1.072 1.00 84.31 89 GLU A O 1
ATOM 712 N N . ALA A 1 90 ? 10.149 -6.703 1.059 1.00 80.44 90 ALA A N 1
ATOM 713 C CA . ALA A 1 90 ? 9.832 -5.401 1.632 1.00 80.44 90 ALA A CA 1
ATOM 714 C C . ALA A 1 90 ? 10.896 -4.335 1.300 1.00 80.44 90 ALA A C 1
ATOM 716 O O . ALA A 1 90 ? 10.582 -3.145 1.267 1.00 80.44 90 ALA A O 1
ATOM 717 N N . ASN A 1 91 ? 12.137 -4.706 0.994 1.00 80.62 91 ASN A N 1
ATOM 718 C CA . ASN A 1 91 ? 13.179 -3.729 0.665 1.00 80.62 91 ASN A CA 1
ATOM 719 C C . ASN A 1 91 ? 13.121 -3.214 -0.785 1.00 80.62 91 ASN A C 1
ATOM 721 O O . ASN A 1 91 ? 13.817 -2.254 -1.119 1.00 80.62 91 ASN A O 1
ATOM 725 N N . ASN A 1 92 ? 12.244 -3.778 -1.620 1.00 83.31 92 ASN A N 1
ATOM 726 C CA . ASN A 1 92 ? 12.174 -3.498 -3.053 1.00 83.31 92 ASN A CA 1
ATOM 727 C C . ASN A 1 92 ? 10.848 -2.809 -3.454 1.00 83.31 92 ASN A C 1
ATOM 729 O O . ASN A 1 92 ? 9.981 -2.515 -2.626 1.00 83.31 92 ASN A O 1
ATOM 733 N N . PHE A 1 93 ? 10.681 -2.522 -4.750 1.00 82.50 93 PHE A N 1
ATOM 734 C CA . PHE A 1 93 ? 9.488 -1.880 -5.331 1.00 82.50 93 PHE A CA 1
ATOM 735 C C . PHE A 1 93 ? 8.420 -2.870 -5.834 1.00 82.50 93 PHE A C 1
ATOM 737 O O . PHE A 1 93 ? 7.597 -2.515 -6.675 1.00 82.50 93 PHE A O 1
ATOM 744 N N . SER A 1 94 ? 8.420 -4.098 -5.317 1.00 79.19 94 SER A N 1
ATOM 745 C CA . SER A 1 94 ? 7.616 -5.232 -5.800 1.00 79.19 94 SER A CA 1
ATOM 746 C C . SER A 1 94 ? 6.098 -5.079 -5.627 1.00 79.19 94 SER A C 1
ATOM 748 O O . SER A 1 94 ? 5.356 -5.849 -6.229 1.00 79.19 94 SER A O 1
ATOM 750 N N . GLY A 1 95 ? 5.643 -4.112 -4.821 1.00 83.25 95 GLY A N 1
ATOM 751 C CA . GLY A 1 95 ? 4.251 -4.035 -4.359 1.00 83.25 95 GLY A CA 1
ATOM 752 C C . GLY A 1 95 ? 3.942 -5.099 -3.298 1.00 83.25 95 GLY A C 1
ATOM 753 O O . GLY A 1 95 ? 4.654 -6.097 -3.179 1.00 83.25 95 GLY A O 1
ATOM 754 N N . GLY A 1 96 ? 2.897 -4.870 -2.510 1.00 89.50 96 GLY A N 1
ATOM 755 C CA . GLY A 1 96 ? 2.423 -5.764 -1.460 1.00 89.50 96 GLY A CA 1
ATOM 756 C C . GLY A 1 96 ? 2.312 -5.117 -0.077 1.00 89.50 96 GLY A C 1
ATOM 757 O O . GLY A 1 96 ? 2.803 -4.015 0.191 1.00 89.50 96 GLY A O 1
ATOM 758 N N . LEU A 1 97 ? 1.660 -5.850 0.824 1.00 91.88 97 LEU A N 1
ATOM 759 C CA . LEU A 1 97 ? 1.495 -5.478 2.222 1.00 91.88 97 LEU A CA 1
ATOM 760 C C . LEU A 1 97 ? 2.773 -5.803 2.998 1.00 91.88 97 LEU A C 1
ATOM 762 O O . LEU A 1 97 ? 3.233 -6.943 3.015 1.00 91.88 97 LEU A O 1
ATOM 766 N N . ARG A 1 98 ? 3.364 -4.803 3.648 1.00 91.75 98 ARG A N 1
ATOM 767 C CA . ARG A 1 98 ? 4.590 -4.987 4.435 1.00 91.75 98 ARG A CA 1
ATOM 768 C C . ARG A 1 98 ? 4.274 -5.705 5.755 1.00 91.75 98 ARG A C 1
ATOM 770 O O . ARG A 1 98 ? 3.285 -5.335 6.379 1.00 91.75 98 ARG A O 1
ATOM 777 N N . PRO A 1 99 ? 5.122 -6.635 6.241 1.00 92.12 99 PRO A N 1
ATOM 778 C CA . PRO A 1 99 ? 4.858 -7.377 7.480 1.00 92.12 99 PRO A CA 1
ATOM 779 C C . PRO A 1 99 ? 4.564 -6.511 8.706 1.00 92.12 99 PRO A C 1
ATOM 781 O O . PRO A 1 99 ? 3.655 -6.813 9.463 1.00 92.12 99 PRO A O 1
ATOM 784 N N . HIS A 1 100 ? 5.275 -5.395 8.878 1.00 89.94 100 HIS A N 1
ATOM 785 C CA . HIS A 1 100 ? 5.040 -4.495 10.014 1.00 89.94 100 HIS A CA 1
ATOM 786 C C . HIS A 1 100 ? 3.671 -3.801 9.972 1.00 89.94 100 HIS A C 1
ATOM 788 O O . HIS A 1 100 ? 3.205 -3.305 10.985 1.00 89.94 100 HIS A O 1
ATOM 794 N N . ALA A 1 101 ? 3.023 -3.725 8.805 1.00 91.25 101 ALA A N 1
ATOM 795 C CA . ALA A 1 101 ? 1.737 -3.049 8.671 1.00 91.25 101 ALA A CA 1
ATOM 796 C C . ALA A 1 101 ? 0.569 -3.867 9.251 1.00 91.25 101 ALA A C 1
ATOM 798 O O . ALA A 1 101 ? -0.531 -3.334 9.359 1.00 91.25 101 ALA A O 1
ATOM 799 N N . VAL A 1 102 ? 0.796 -5.139 9.604 1.00 92.38 102 VAL A N 1
ATOM 800 C CA . VAL A 1 102 ? -0.193 -6.014 10.259 1.00 92.38 102 VAL A CA 1
ATOM 801 C C . VAL A 1 102 ? 0.154 -6.319 11.720 1.00 92.38 102 VAL A C 1
ATOM 803 O O . VAL A 1 102 ? -0.491 -7.166 12.331 1.00 92.38 102 VAL A O 1
ATOM 806 N N . ASP A 1 103 ? 1.166 -5.661 12.294 1.00 94.25 103 ASP A N 1
ATOM 807 C CA . ASP A 1 103 ? 1.505 -5.832 13.708 1.00 94.25 103 ASP A CA 1
ATOM 808 C C . ASP A 1 103 ? 0.469 -5.117 14.591 1.00 94.25 103 ASP A C 1
ATOM 810 O O . ASP A 1 103 ? 0.353 -3.889 14.585 1.00 94.25 103 ASP A O 1
ATOM 814 N N . HIS A 1 104 ? -0.301 -5.899 15.351 1.00 94.31 104 HIS A N 1
ATOM 815 C CA . HIS A 1 104 ? -1.341 -5.373 16.233 1.00 94.31 104 HIS A CA 1
ATOM 816 C C . HIS A 1 104 ? -0.777 -4.554 17.402 1.00 94.31 104 HIS A C 1
ATOM 818 O O . HIS A 1 104 ? -1.387 -3.561 17.784 1.00 94.31 104 HIS A O 1
ATOM 824 N N . ASN A 1 105 ? 0.395 -4.910 17.939 1.00 96.12 105 ASN A N 1
ATOM 825 C CA . ASN A 1 105 ? 0.992 -4.163 19.048 1.00 96.12 105 ASN A CA 1
ATOM 826 C C . ASN A 1 105 ? 1.431 -2.771 18.587 1.00 96.12 105 ASN A C 1
ATOM 828 O O . ASN A 1 105 ? 1.236 -1.784 19.301 1.00 96.12 105 ASN A O 1
ATOM 832 N N . ASP A 1 106 ? 2.007 -2.683 17.385 1.00 95.75 106 ASP A N 1
ATOM 833 C CA . ASP A 1 106 ? 2.373 -1.399 16.786 1.00 95.75 106 ASP A CA 1
ATOM 834 C C . ASP A 1 106 ? 1.130 -0.569 16.444 1.00 95.75 106 ASP A C 1
ATOM 836 O O . ASP A 1 106 ? 1.129 0.644 16.673 1.00 95.75 106 ASP A O 1
ATOM 840 N N . ALA A 1 107 ? 0.059 -1.205 15.954 1.00 94.75 107 ALA A N 1
ATOM 841 C CA . ALA A 1 107 ? -1.215 -0.540 15.691 1.00 94.75 107 ALA A CA 1
ATOM 842 C C . ALA A 1 107 ? -1.838 0.039 16.974 1.00 94.75 107 ALA A C 1
ATOM 844 O O . ALA A 1 107 ? -2.184 1.222 17.003 1.00 94.75 107 ALA A O 1
ATOM 845 N N . ASP A 1 108 ? -1.898 -0.747 18.053 1.00 95.19 108 ASP A N 1
ATOM 846 C CA . ASP A 1 108 ? -2.417 -0.313 19.354 1.00 95.19 108 ASP A CA 1
ATOM 847 C C . ASP A 1 108 ? -1.579 0.826 19.934 1.00 95.19 108 ASP A C 1
ATOM 849 O O . ASP A 1 108 ? -2.107 1.846 20.389 1.00 95.19 108 ASP A O 1
ATOM 853 N N . ARG A 1 109 ? -0.250 0.697 19.870 1.00 96.44 109 ARG A N 1
ATOM 854 C CA . ARG A 1 109 ? 0.670 1.747 20.311 1.00 96.44 109 ARG A CA 1
ATOM 855 C C . ARG A 1 109 ? 0.459 3.037 19.523 1.00 96.44 109 ARG A C 1
ATOM 857 O O . ARG A 1 109 ? 0.424 4.113 20.125 1.00 96.44 109 ARG A O 1
ATOM 864 N N . LEU A 1 110 ? 0.342 2.945 18.197 1.00 95.38 110 LEU A N 1
ATOM 865 C CA . LEU A 1 110 ? 0.100 4.100 17.338 1.00 95.38 110 LEU A CA 1
ATOM 866 C C . LEU A 1 110 ? -1.237 4.758 17.681 1.00 95.38 110 LEU A C 1
ATOM 868 O O . LEU A 1 110 ? -1.280 5.979 17.820 1.00 95.38 110 LEU A O 1
ATOM 872 N N . TRP A 1 111 ? -2.288 3.964 17.898 1.00 95.25 111 TRP A N 1
ATOM 873 C CA . TRP A 1 111 ? -3.597 4.462 18.308 1.00 95.25 111 TRP A CA 1
ATOM 874 C C . TRP A 1 111 ? -3.518 5.258 19.613 1.00 95.25 111 TRP A C 1
ATOM 876 O O . TRP A 1 111 ? -3.945 6.410 19.645 1.00 95.25 111 TRP A O 1
ATOM 886 N N . GLN A 1 112 ? -2.884 4.719 20.664 1.00 95.88 112 GLN A N 1
ATOM 887 C CA . GLN A 1 112 ? -2.735 5.436 21.941 1.00 95.88 112 GLN A CA 1
ATOM 888 C C . GLN A 1 112 ? -1.974 6.760 21.789 1.00 95.88 112 GLN A C 1
ATOM 890 O O . GLN A 1 112 ? -2.356 7.774 22.374 1.00 95.88 112 GLN A O 1
ATOM 895 N N . ILE A 1 113 ? -0.914 6.778 20.976 1.00 96.62 113 ILE A N 1
ATOM 896 C CA . ILE A 1 113 ? -0.175 8.010 20.676 1.00 96.62 113 ILE A CA 1
ATOM 897 C C . ILE A 1 113 ? -1.081 9.016 19.954 1.00 96.62 113 ILE A C 1
ATOM 899 O O . ILE A 1 113 ? -1.111 10.187 20.332 1.00 96.62 113 ILE A O 1
ATOM 903 N N . SER A 1 114 ? -1.841 8.575 18.949 1.00 95.94 114 SER A N 1
ATOM 904 C CA . SER A 1 114 ? -2.783 9.424 18.216 1.00 95.94 114 SER A CA 1
ATOM 905 C C . SER A 1 114 ? -3.850 10.023 19.131 1.00 95.94 114 SER A C 1
ATOM 907 O O . SER A 1 114 ? -4.105 11.226 19.032 1.00 95.94 114 SER A O 1
ATOM 909 N N . LYS A 1 115 ? -4.404 9.243 20.066 1.00 96.06 115 LYS A N 1
ATOM 910 C CA . LYS A 1 115 ? -5.351 9.743 21.074 1.00 96.06 115 LYS A CA 1
ATOM 911 C C . LYS A 1 115 ? -4.738 10.828 21.949 1.00 96.06 115 LYS A C 1
ATOM 913 O O . LYS A 1 115 ? -5.293 11.915 22.066 1.00 96.06 115 LYS A O 1
ATOM 918 N N . ASN A 1 116 ? -3.544 10.576 22.483 1.00 95.69 116 ASN A N 1
ATOM 919 C CA . ASN A 1 116 ? -2.849 11.530 23.348 1.00 95.69 116 ASN A CA 1
ATOM 920 C C . ASN A 1 116 ? -2.517 12.848 22.633 1.00 95.69 116 ASN A C 1
ATOM 922 O O . ASN A 1 116 ? -2.605 13.913 23.236 1.00 95.69 116 ASN A O 1
ATOM 926 N N . ILE A 1 117 ? -2.128 12.786 21.355 1.00 97.19 117 ILE A N 1
ATOM 927 C CA . ILE A 1 117 ? -1.751 13.977 20.580 1.00 97.19 117 ILE A CA 1
ATOM 928 C C . ILE A 1 117 ? -2.981 14.778 20.145 1.00 97.19 117 ILE A C 1
ATOM 930 O O . ILE A 1 117 ? -2.940 16.006 20.134 1.00 97.19 117 ILE A O 1
ATOM 934 N N . THR A 1 118 ? -4.057 14.098 19.750 1.00 96.19 118 THR A N 1
ATOM 935 C CA . THR A 1 118 ? -5.265 14.765 19.238 1.00 96.19 118 THR A CA 1
ATOM 936 C C . THR A 1 118 ? -6.239 15.169 20.341 1.00 96.19 118 THR A C 1
ATOM 938 O O . THR A 1 118 ? -7.073 16.041 20.112 1.00 96.19 118 THR A O 1
ATOM 941 N N . GLY A 1 119 ? -6.143 14.556 21.525 1.00 95.19 119 GLY A N 1
ATOM 942 C CA . GLY A 1 119 ? -7.120 14.704 22.603 1.00 95.19 119 GLY A CA 1
ATOM 943 C C . GLY A 1 119 ? -8.478 14.067 22.288 1.00 95.19 119 GLY A C 1
ATOM 944 O O . GLY A 1 119 ? -9.444 14.332 22.999 1.00 95.19 119 GLY A O 1
ATOM 945 N N . LEU A 1 120 ? -8.569 13.267 21.220 1.00 93.69 120 LEU A N 1
ATOM 946 C CA . LEU A 1 120 ? -9.784 12.577 20.798 1.00 93.69 120 LEU A CA 1
ATOM 947 C C . LEU A 1 120 ? -9.695 11.106 21.205 1.00 93.69 120 LEU A C 1
ATOM 949 O O . LEU A 1 120 ? -8.722 10.426 20.874 1.00 93.69 120 LEU A O 1
ATOM 953 N N . ASP A 1 121 ? -10.721 10.621 21.899 1.00 89.69 121 ASP A N 1
ATOM 954 C CA . ASP A 1 121 ? -10.935 9.197 22.150 1.00 89.69 121 ASP A CA 1
ATOM 955 C C . ASP A 1 121 ? -12.222 8.791 21.433 1.00 89.69 121 ASP A C 1
ATOM 957 O O . ASP A 1 121 ? -13.267 9.414 21.631 1.00 89.69 121 ASP A O 1
ATOM 961 N N . PHE A 1 122 ? -12.114 7.817 20.534 1.00 78.69 122 PHE A N 1
ATOM 962 C CA . PHE A 1 122 ? -13.246 7.280 19.791 1.00 78.69 122 PHE A CA 1
ATOM 963 C C . PHE A 1 122 ? -13.559 5.905 20.384 1.00 78.69 122 PHE A C 1
ATOM 965 O O . PHE A 1 122 ? -12.679 5.042 20.392 1.00 78.69 122 PHE A O 1
ATOM 972 N N . GLU A 1 123 ? -14.777 5.746 20.905 1.00 58.09 123 GLU A N 1
ATOM 973 C CA . GLU A 1 123 ? -15.339 4.468 21.372 1.00 58.09 123 GLU A CA 1
ATOM 974 C C . GLU A 1 123 ? -15.850 3.607 20.209 1.00 58.09 123 GLU A C 1
ATOM 976 O O . GLU A 1 123 ? -16.417 4.178 19.245 1.00 58.09 123 GLU A O 1
#